Protein AF-A0A317X7J6-F1 (afdb_monomer)

Organism: NCBI:txid1450535

Radius of gyration: 11.32 Å; Cα contacts (8 Å, |Δi|>4): 119; chains: 1; bounding box: 23×21×28 Å

Secondary structure (DSSP, 8-state):
--HHHHHHHTT-HHHHHHHHHTT--------TTS--HHHHHHHTT-HHHHHHHHHTT-S-TT---TTS--HHHHHHHHT-

Nearest PDB structures (foldseek):
  4bsz-assembly1_B  TM=9.340E-01  e=3.682E-05  Saccharomyces cerevisiae W303
  5u0k-assembly2_C  TM=9.374E-01  e=6.613E-05  Homo sapiens
  5u0k-assembly5_H  TM=9.293E-01  e=1.335E-04  Homo sapiens
  5ybv-assembly1_B  TM=9.549E-01  e=2.543E-04  Homo sapiens
  5d68-assembly3_C  TM=9.023E-01  e=1.473E-03  Homo sapiens

Sequence (80 aa):
MYLVSRAAYHGHENIIRILLDFGVTDLDSKDKYGRTPLSHAVLTRHDNVVKLLLSTGIPDPNCRDDDGQTPLAQAAYYGH

InterPro domains:
  IPR002110 Ankyrin repeat [PF12796] (6-65)
  IPR002110 Ankyrin repeat [PS50088] (33-57)
  IPR002110 Ankyrin repeat [SM00248] (1-29)
  IPR002110 Ankyrin repeat [SM00248] (33-63)
  IPR036770 Ankyrin repeat-containing domain superfamily [G3DSA:1.25.40.20] (2-80)
  IPR036770 Ankyrin repeat-containing domain superfamily [SSF48403] (6-80)

Foldseek 3Di:
DCQLLVCLLVLVLVSNVVCVVVVPLPQCDADPQQDGSLLSNLLNVNVSSNCVSVVVVRYDQCRQTPVRDGSVNSNVVVVD

pLDDT: mean 91.71, std 6.95, range [53.16, 97.38]

Structure (mmCIF, N/CA/C/O backbone):
data_AF-A0A317X7J6-F1
#
_entry.id   AF-A0A317X7J6-F1
#
loop_
_atom_site.group_PDB
_atom_site.id
_atom_site.type_symbol
_atom_site.label_atom_id
_atom_site.label_alt_id
_atom_site.label_comp_id
_atom_site.label_asym_id
_atom_site.label_entity_id
_atom_site.label_seq_id
_atom_site.pdbx_PDB_ins_code
_atom_site.Cartn_x
_atom_site.Cartn_y
_atom_site.Cartn_z
_atom_site.occupancy
_atom_site.B_iso_or_equiv
_atom_site.auth_seq_id
_atom_site.auth_comp_id
_atom_site.auth_asym_id
_atom_site.auth_atom_id
_atom_site.pdbx_PDB_model_num
ATOM 1 N N . MET A 1 1 ? 0.367 9.653 10.615 1.00 53.16 1 MET A N 1
ATOM 2 C CA . MET A 1 1 ? 0.300 8.578 11.638 1.00 53.16 1 MET A CA 1
ATOM 3 C C . MET A 1 1 ? 0.680 7.275 10.943 1.00 53.16 1 MET A C 1
ATOM 5 O O . MET A 1 1 ? -0.004 6.891 10.017 1.00 53.16 1 MET A O 1
ATOM 9 N N . TYR A 1 2 ? 1.798 6.632 11.305 1.00 76.69 2 TYR A N 1
ATOM 10 C CA . TYR A 1 2 ? 2.448 5.579 10.486 1.00 76.69 2 TYR A CA 1
ATOM 11 C C . TYR A 1 2 ? 1.967 4.135 10.742 1.00 76.69 2 TYR A C 1
ATOM 13 O O . TYR A 1 2 ? 2.618 3.180 10.316 1.00 76.69 2 TYR A O 1
ATOM 21 N N . LEU A 1 3 ? 0.882 3.941 11.499 1.00 88.38 3 LEU A N 1
ATOM 22 C CA . LEU A 1 3 ? 0.489 2.606 11.972 1.00 88.38 3 LEU A CA 1
ATOM 23 C C . LEU A 1 3 ? -0.004 1.705 10.836 1.00 88.38 3 LEU A C 1
ATOM 25 O O . LEU A 1 3 ? 0.462 0.572 10.731 1.00 88.38 3 LEU A O 1
ATOM 29 N N . VAL A 1 4 ? -0.873 2.222 9.959 1.00 93.25 4 VAL A N 1
ATOM 30 C CA . VAL A 1 4 ? -1.359 1.474 8.790 1.00 93.25 4 VAL A CA 1
ATOM 31 C C . VAL A 1 4 ? -0.200 1.171 7.842 1.00 93.25 4 VAL A C 1
ATOM 33 O O . VAL A 1 4 ? -0.063 0.030 7.423 1.00 93.25 4 VAL A O 1
ATOM 36 N N . SER A 1 5 ? 0.695 2.133 7.580 1.00 93.50 5 SER A N 1
ATOM 37 C CA . SER A 1 5 ? 1.863 1.913 6.714 1.00 93.50 5 SER A CA 1
ATOM 38 C C . SER A 1 5 ? 2.786 0.815 7.250 1.00 93.50 5 SER A C 1
ATOM 40 O O . SER A 1 5 ? 3.211 -0.044 6.486 1.00 93.50 5 SER A O 1
ATOM 42 N N . ARG A 1 6 ? 3.062 0.782 8.566 1.00 94.00 6 ARG A N 1
ATOM 43 C CA . ARG A 1 6 ? 3.863 -0.296 9.182 1.00 94.00 6 ARG A CA 1
ATOM 44 C C . ARG A 1 6 ? 3.153 -1.644 9.124 1.00 94.00 6 ARG A C 1
ATOM 46 O O . ARG A 1 6 ? 3.791 -2.643 8.813 1.00 94.00 6 ARG A O 1
ATOM 53 N N . ALA A 1 7 ? 1.855 -1.683 9.423 1.00 95.44 7 ALA A N 1
ATOM 54 C CA . ALA A 1 7 ? 1.079 -2.915 9.329 1.00 95.44 7 ALA A CA 1
ATOM 55 C C . ALA A 1 7 ? 1.035 -3.436 7.884 1.00 95.44 7 ALA A C 1
ATOM 57 O O . ALA A 1 7 ? 1.185 -4.634 7.667 1.00 95.44 7 ALA A O 1
ATOM 58 N N . ALA A 1 8 ? 0.909 -2.536 6.908 1.00 95.81 8 ALA A N 1
ATOM 59 C CA . ALA A 1 8 ? 0.893 -2.869 5.494 1.00 95.81 8 ALA A CA 1
ATOM 60 C C . ALA A 1 8 ? 2.244 -3.384 5.000 1.00 95.81 8 ALA A C 1
ATOM 62 O O . ALA A 1 8 ? 2.296 -4.424 4.352 1.00 95.81 8 ALA A O 1
ATOM 63 N N . TYR A 1 9 ? 3.333 -2.722 5.394 1.00 95.44 9 TYR A N 1
ATOM 64 C CA . TYR A 1 9 ? 4.695 -3.154 5.094 1.00 95.44 9 TYR A CA 1
ATOM 65 C C . TYR A 1 9 ? 4.980 -4.582 5.582 1.00 95.44 9 TYR A C 1
ATOM 67 O O . TYR A 1 9 ? 5.608 -5.351 4.864 1.00 95.44 9 TYR A O 1
ATOM 75 N N . HIS A 1 10 ? 4.496 -4.950 6.774 1.00 96.19 10 HIS A N 1
ATOM 76 C CA . HIS A 1 10 ? 4.686 -6.286 7.357 1.00 96.19 10 HIS A CA 1
ATOM 77 C C . HIS A 1 10 ? 3.581 -7.303 7.011 1.00 96.19 10 HIS A C 1
ATOM 79 O O . HIS A 1 10 ? 3.615 -8.427 7.511 1.00 96.19 10 HIS A O 1
ATOM 85 N N . GLY A 1 11 ? 2.569 -6.929 6.222 1.00 96.25 11 GLY A N 1
ATOM 86 C CA . GLY A 1 11 ? 1.509 -7.859 5.816 1.00 96.25 11 GLY A CA 1
ATOM 87 C C . GLY A 1 11 ? 0.494 -8.187 6.916 1.00 96.25 11 GLY A C 1
ATOM 88 O O . GLY A 1 11 ? -0.213 -9.191 6.840 1.00 96.25 11 GLY A O 1
ATOM 89 N N . HIS A 1 12 ? 0.408 -7.362 7.962 1.00 97.38 12 HIS A N 1
ATOM 90 C CA . HIS A 1 12 ? -0.436 -7.592 9.135 1.00 97.38 12 HIS A CA 1
ATOM 91 C C . HIS A 1 12 ? -1.911 -7.239 8.874 1.00 97.38 12 HIS A C 1
ATOM 93 O O . HIS A 1 12 ? -2.456 -6.300 9.456 1.00 97.38 12 HIS A O 1
ATOM 99 N N . GLU A 1 13 ? -2.577 -8.022 8.028 1.00 97.00 13 GLU A N 1
ATOM 100 C CA . GLU A 1 13 ? -3.979 -7.822 7.636 1.00 97.00 13 GLU A CA 1
ATOM 101 C C . GLU A 1 13 ? -4.929 -7.649 8.834 1.00 97.00 13 GLU A C 1
ATOM 103 O O . GLU A 1 13 ? -5.719 -6.708 8.870 1.00 97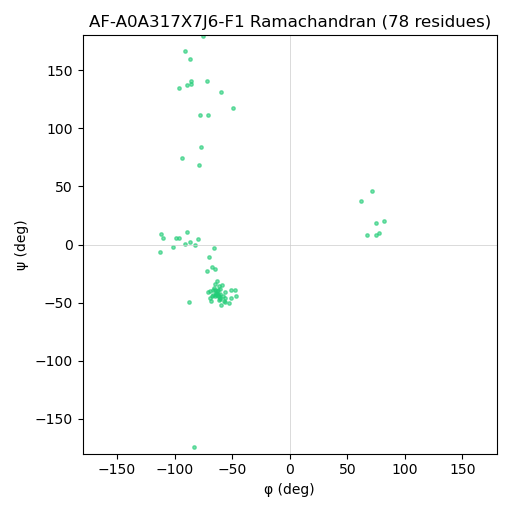.00 13 GLU A O 1
ATOM 108 N N . ASN A 1 14 ? -4.815 -8.506 9.856 1.00 97.12 14 ASN A N 1
ATOM 109 C CA . ASN A 1 14 ? -5.674 -8.446 11.045 1.00 97.12 14 ASN A CA 1
ATOM 110 C C . ASN A 1 14 ? -5.528 -7.125 11.811 1.00 97.12 14 ASN A C 1
ATOM 112 O O . ASN A 1 14 ? -6.510 -6.601 12.328 1.00 97.12 14 ASN A O 1
ATOM 116 N N . ILE A 1 15 ? -4.316 -6.565 11.863 1.00 96.38 15 ILE A N 1
ATOM 117 C CA . ILE A 1 15 ? -4.079 -5.274 12.519 1.00 96.38 15 ILE A CA 1
ATOM 118 C C . ILE A 1 15 ? -4.733 -4.154 11.710 1.00 96.38 15 ILE A C 1
ATOM 120 O O . ILE A 1 15 ? -5.339 -3.264 12.295 1.00 96.38 15 ILE A O 1
ATOM 124 N N . ILE A 1 16 ? -4.656 -4.209 10.378 1.00 95.44 16 ILE A N 1
ATOM 125 C CA . ILE A 1 16 ? -5.309 -3.221 9.511 1.00 95.44 16 ILE A CA 1
ATOM 126 C C . ILE A 1 16 ? -6.826 -3.267 9.700 1.00 95.44 16 ILE A C 1
ATOM 128 O O . ILE A 1 16 ? -7.426 -2.214 9.878 1.00 95.44 16 ILE A O 1
ATOM 132 N N . ARG A 1 17 ? -7.439 -4.457 9.756 1.00 96.00 17 ARG A N 1
ATOM 133 C CA . ARG A 1 17 ? -8.878 -4.601 10.050 1.00 96.00 17 ARG A CA 1
ATOM 134 C C . ARG A 1 17 ? -9.258 -3.959 11.385 1.00 96.00 17 ARG A C 1
ATOM 136 O O . ARG A 1 17 ? -10.162 -3.138 11.416 1.00 96.00 17 ARG A O 1
ATOM 143 N N . ILE A 1 18 ? -8.507 -4.247 12.450 1.00 96.31 18 ILE A N 1
ATOM 144 C CA . ILE A 1 18 ? -8.733 -3.631 13.767 1.00 96.31 18 ILE A CA 1
ATOM 145 C C . ILE A 1 18 ? -8.636 -2.100 13.683 1.00 96.31 18 ILE A C 1
ATOM 147 O O . ILE A 1 18 ? -9.478 -1.400 14.235 1.00 96.31 18 ILE A O 1
ATOM 151 N N . LEU A 1 19 ? -7.631 -1.556 12.989 1.00 93.88 19 LEU A N 1
ATOM 152 C CA . LEU A 1 19 ? -7.478 -0.105 12.831 1.00 93.88 19 LEU A CA 1
ATOM 153 C C . LEU A 1 19 ? -8.659 0.521 12.071 1.00 93.88 19 LEU A C 1
ATOM 155 O O . LEU A 1 19 ? -9.123 1.591 12.464 1.00 93.88 19 LEU A O 1
ATOM 159 N N . LEU A 1 20 ? -9.162 -0.145 11.028 1.00 93.56 20 LEU A N 1
ATOM 160 C CA . LEU A 1 20 ? -10.358 0.283 10.296 1.00 93.56 20 LEU A CA 1
ATOM 161 C C . LEU A 1 20 ? -11.605 0.259 11.195 1.00 93.56 20 LEU A C 1
ATOM 163 O O . LEU A 1 20 ? -12.364 1.225 11.189 1.00 93.56 20 LEU A O 1
ATOM 167 N N . ASP A 1 21 ? -11.772 -0.777 12.024 1.00 95.31 21 ASP A N 1
ATOM 168 C CA . ASP A 1 21 ? -12.881 -0.887 12.987 1.00 95.31 21 ASP A CA 1
ATOM 169 C C . ASP A 1 21 ? -12.839 0.222 14.056 1.00 95.31 21 ASP A C 1
ATOM 171 O O . ASP A 1 21 ? -13.878 0.695 14.514 1.00 95.31 21 ASP A O 1
ATOM 175 N N . PHE A 1 22 ? -11.640 0.693 14.420 1.00 94.44 22 PHE A N 1
ATOM 176 C CA . PHE A 1 22 ? -11.443 1.863 15.285 1.00 94.44 22 PHE A CA 1
ATOM 177 C C . PHE A 1 22 ? -11.594 3.212 14.556 1.00 94.44 22 PHE A C 1
ATOM 179 O O . PHE A 1 22 ? -11.370 4.263 15.158 1.00 94.44 22 PHE A O 1
ATOM 186 N N . GLY A 1 23 ? -11.982 3.206 13.278 1.00 90.62 23 GLY A N 1
ATOM 187 C CA . GLY A 1 23 ? -12.265 4.412 12.502 1.00 90.62 23 GLY A CA 1
ATOM 188 C C . GLY A 1 23 ? -11.031 5.098 11.919 1.00 90.62 23 GLY A C 1
ATOM 189 O O . GLY A 1 23 ? -11.092 6.281 11.586 1.00 90.62 23 GLY A O 1
ATOM 190 N N . VAL A 1 24 ? -9.899 4.399 11.786 1.00 90.50 24 VAL A N 1
ATOM 191 C CA . VAL A 1 24 ? -8.738 4.949 11.073 1.00 90.50 24 VAL A CA 1
ATOM 192 C C . VAL A 1 24 ? -9.047 5.005 9.578 1.00 90.50 24 VAL A C 1
ATOM 194 O O . VAL A 1 24 ? -9.118 3.975 8.917 1.00 90.50 24 VAL A O 1
ATOM 197 N N . THR A 1 25 ? -9.183 6.214 9.036 1.00 86.81 25 THR A N 1
ATOM 198 C CA . THR A 1 25 ? -9.484 6.442 7.611 1.00 86.81 25 THR A CA 1
ATOM 199 C C . THR A 1 25 ? -8.344 7.104 6.835 1.00 86.81 25 THR A C 1
ATOM 201 O O . THR A 1 25 ? -8.438 7.237 5.621 1.00 86.81 25 THR A O 1
ATOM 204 N N . ASP A 1 26 ? -7.261 7.524 7.497 1.00 90.06 26 ASP A N 1
ATOM 205 C CA . ASP A 1 26 ? -6.069 8.052 6.817 1.00 90.06 26 ASP A CA 1
ATOM 206 C C . ASP A 1 26 ? -5.239 6.896 6.233 1.00 90.06 26 ASP A C 1
ATOM 208 O O . ASP A 1 26 ? -4.309 6.390 6.868 1.00 90.06 26 ASP A O 1
ATOM 212 N N . LEU A 1 27 ? -5.625 6.439 5.037 1.00 91.81 27 LEU A N 1
ATOM 213 C CA . LEU A 1 27 ? -4.950 5.360 4.305 1.00 91.81 27 LEU A CA 1
ATOM 214 C C . LEU A 1 27 ? -4.031 5.860 3.177 1.00 91.81 27 LEU A C 1
ATOM 216 O O . LEU A 1 27 ? -3.352 5.040 2.562 1.00 91.81 27 LEU A O 1
ATOM 220 N N . ASP A 1 28 ? -3.969 7.174 2.944 1.00 92.62 28 ASP A N 1
ATOM 221 C CA . ASP A 1 28 ? -3.120 7.817 1.924 1.00 92.62 28 ASP A CA 1
ATOM 222 C C . ASP A 1 28 ? -1.963 8.633 2.522 1.00 92.62 28 ASP A C 1
ATOM 224 O O . ASP A 1 28 ? -1.201 9.276 1.796 1.00 92.62 28 ASP A O 1
ATOM 228 N N . SER A 1 29 ? -1.789 8.581 3.846 1.00 90.88 29 SER A N 1
ATOM 229 C CA . SER A 1 29 ? -0.645 9.167 4.548 1.00 90.88 29 SER A CA 1
ATOM 230 C C . SER A 1 29 ? 0.674 8.749 3.890 1.00 90.88 29 SER A C 1
ATOM 232 O O . SER A 1 29 ? 1.026 7.564 3.862 1.00 90.88 29 SER A O 1
ATOM 234 N N . LYS A 1 30 ? 1.419 9.734 3.384 1.00 92.31 30 LYS A N 1
ATOM 235 C CA . LYS A 1 30 ? 2.727 9.523 2.762 1.00 92.31 30 LYS A CA 1
ATOM 236 C C . LYS A 1 30 ? 3.840 9.517 3.799 1.00 92.31 30 LYS A C 1
ATOM 238 O O . LYS A 1 30 ? 3.837 10.312 4.739 1.00 92.31 30 LYS A O 1
ATOM 243 N N . ASP A 1 31 ? 4.813 8.634 3.612 1.00 92.06 31 ASP A N 1
ATOM 244 C CA . ASP A 1 31 ? 6.076 8.702 4.340 1.00 92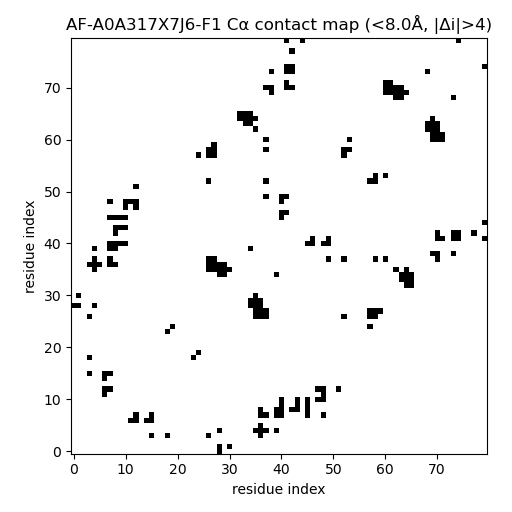.06 31 ASP A CA 1
ATOM 245 C C . ASP A 1 31 ? 7.074 9.679 3.687 1.00 92.06 31 ASP A C 1
ATOM 247 O O . ASP A 1 31 ? 6.758 10.392 2.737 1.00 92.06 31 ASP A O 1
ATOM 251 N N . LYS A 1 32 ? 8.301 9.720 4.216 1.00 93.38 32 LYS A N 1
ATOM 252 C CA . LYS A 1 32 ? 9.398 10.570 3.719 1.00 93.38 32 LYS A CA 1
ATOM 253 C C . LYS A 1 32 ? 9.914 10.215 2.314 1.00 93.38 32 LYS A C 1
ATOM 255 O O . LYS A 1 32 ? 10.861 10.852 1.873 1.00 93.38 32 LYS A O 1
ATOM 260 N N . TYR A 1 33 ? 9.382 9.157 1.703 1.00 92.12 33 TYR A N 1
ATOM 261 C CA . TYR A 1 33 ? 9.653 8.743 0.327 1.00 92.12 33 TYR A CA 1
ATOM 262 C C . TYR A 1 33 ? 8.417 8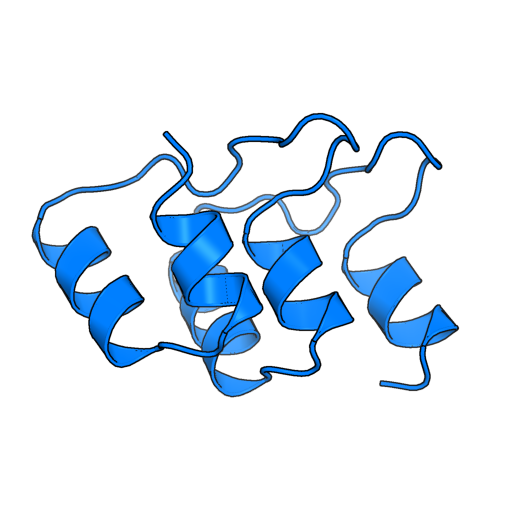.935 -0.564 1.00 92.12 33 TYR A C 1
ATOM 264 O O . TYR A 1 33 ? 8.365 8.407 -1.673 1.00 92.12 33 TYR A O 1
ATOM 272 N N . GLY A 1 34 ? 7.370 9.593 -0.057 1.00 94.25 34 GLY A N 1
ATOM 273 C CA . GLY A 1 34 ? 6.114 9.788 -0.770 1.00 94.25 34 GLY A CA 1
ATOM 274 C C . GLY A 1 34 ? 5.225 8.540 -0.838 1.00 94.25 34 GLY A C 1
ATOM 275 O O . GLY A 1 34 ? 4.218 8.558 -1.546 1.00 94.25 34 GLY A O 1
ATOM 276 N N . ARG A 1 35 ? 5.559 7.455 -0.122 1.00 93.75 35 ARG A N 1
ATOM 277 C CA . ARG A 1 35 ? 4.875 6.156 -0.238 1.00 93.75 35 ARG A CA 1
ATOM 278 C C . ARG A 1 35 ? 3.688 6.049 0.709 1.00 93.75 35 ARG A C 1
ATOM 280 O O . ARG A 1 35 ? 3.792 6.400 1.885 1.00 93.75 35 ARG A O 1
ATOM 287 N N . THR A 1 36 ? 2.584 5.504 0.209 1.00 95.25 36 THR A N 1
ATOM 288 C CA . THR A 1 36 ? 1.366 5.230 0.988 1.00 95.25 36 THR A CA 1
ATOM 289 C C . THR A 1 36 ? 1.402 3.817 1.588 1.00 95.25 36 THR A C 1
ATOM 291 O O . THR A 1 36 ? 2.217 2.983 1.175 1.00 95.25 36 THR A O 1
ATOM 294 N N . PRO A 1 37 ? 0.519 3.481 2.548 1.00 95.56 37 PRO A N 1
ATOM 295 C CA . PRO A 1 37 ? 0.291 2.097 2.960 1.00 95.56 37 PRO A CA 1
ATOM 296 C C . PRO A 1 37 ? 0.089 1.122 1.790 1.00 95.56 37 PRO A C 1
ATOM 298 O O . PRO A 1 37 ? 0.620 0.013 1.831 1.00 95.56 37 PRO A O 1
ATOM 301 N N . LEU A 1 38 ? -0.625 1.541 0.737 1.00 95.81 38 LEU A N 1
ATOM 302 C CA . LEU A 1 38 ? -0.833 0.725 -0.459 1.00 95.81 38 LEU A CA 1
ATOM 303 C C . LEU A 1 38 ? 0.484 0.469 -1.207 1.00 95.81 38 LEU A C 1
ATOM 305 O O . LEU A 1 38 ? 0.759 -0.678 -1.552 1.00 95.81 38 LEU A O 1
ATOM 309 N N . SER A 1 39 ? 1.329 1.493 -1.388 1.00 95.00 39 SER A N 1
ATOM 310 C CA . SER A 1 39 ? 2.682 1.318 -1.941 1.00 95.00 39 SER A CA 1
ATOM 311 C C . SER A 1 39 ? 3.494 0.310 -1.129 1.00 95.00 39 SER A C 1
ATOM 313 O O . SER A 1 39 ? 4.108 -0.585 -1.698 1.00 95.00 39 SER A O 1
ATOM 315 N N . HIS A 1 40 ? 3.473 0.408 0.205 1.00 95.19 40 HIS A N 1
ATOM 316 C CA . HIS A 1 40 ? 4.205 -0.524 1.071 1.00 95.19 40 HIS A CA 1
ATOM 317 C C . HIS A 1 40 ? 3.741 -1.969 0.893 1.00 95.19 40 HIS A C 1
ATOM 319 O O . HIS A 1 40 ? 4.585 -2.836 0.697 1.00 95.19 40 HIS A O 1
ATOM 325 N N . ALA A 1 41 ? 2.428 -2.218 0.893 1.00 95.38 41 ALA A N 1
ATOM 326 C CA . ALA A 1 41 ? 1.877 -3.559 0.693 1.00 95.38 41 ALA A CA 1
ATOM 327 C C . ALA A 1 41 ? 2.261 -4.164 -0.668 1.00 95.38 41 ALA A C 1
ATOM 329 O O . ALA A 1 41 ? 2.548 -5.358 -0.752 1.00 95.38 41 ALA A O 1
ATOM 330 N N . VAL A 1 42 ? 2.292 -3.346 -1.725 1.00 94.62 42 VAL A N 1
ATOM 331 C CA . VAL A 1 42 ? 2.724 -3.781 -3.059 1.00 94.62 42 VAL A CA 1
ATOM 332 C C . VAL A 1 42 ? 4.222 -4.088 -3.087 1.00 94.62 42 VAL A C 1
ATOM 334 O O . VAL A 1 42 ? 4.624 -5.154 -3.551 1.00 94.62 42 VAL A O 1
ATOM 337 N N . LEU A 1 43 ? 5.053 -3.183 -2.561 1.00 92.38 43 LEU A N 1
ATOM 338 C CA . LEU A 1 43 ? 6.511 -3.336 -2.535 1.00 92.38 43 LEU A CA 1
ATOM 339 C C . LEU A 1 43 ? 6.951 -4.597 -1.783 1.00 92.38 43 LEU A C 1
ATOM 341 O O . LEU A 1 43 ? 7.935 -5.230 -2.166 1.00 92.38 43 LEU A O 1
ATOM 345 N N . THR A 1 44 ? 6.228 -4.969 -0.724 1.00 92.06 44 THR A N 1
ATOM 346 C CA . THR A 1 44 ? 6.518 -6.160 0.088 1.00 92.06 44 THR A CA 1
ATOM 347 C C . THR A 1 44 ? 5.710 -7.395 -0.314 1.00 92.06 44 THR A C 1
ATOM 349 O O . THR A 1 44 ? 5.869 -8.451 0.297 1.00 92.06 44 THR A O 1
ATOM 352 N N . ARG A 1 45 ? 4.926 -7.305 -1.398 1.00 92.88 45 ARG A N 1
ATOM 353 C CA . ARG A 1 45 ? 4.160 -8.407 -2.004 1.00 92.88 45 ARG A CA 1
ATOM 354 C C . ARG A 1 45 ? 3.099 -9.030 -1.092 1.00 92.88 45 ARG A C 1
ATOM 356 O O . ARG A 1 45 ? 2.881 -10.242 -1.082 1.00 92.88 45 ARG A O 1
ATOM 363 N N . HIS A 1 46 ? 2.431 -8.204 -0.297 1.00 95.25 46 HIS A N 1
ATOM 364 C CA . HIS A 1 46 ? 1.346 -8.634 0.581 1.00 95.25 46 HIS A CA 1
ATOM 365 C C . HIS A 1 46 ? -0.016 -8.472 -0.104 1.00 95.25 46 HIS A C 1
ATOM 367 O O . HIS A 1 46 ? -0.794 -7.577 0.226 1.00 95.25 46 HIS A O 1
ATOM 373 N N . ASP A 1 47 ? -0.320 -9.368 -1.048 1.00 93.50 47 ASP A N 1
ATOM 374 C CA . ASP A 1 47 ? -1.552 -9.368 -1.857 1.00 93.50 47 ASP A CA 1
ATOM 375 C C . ASP A 1 47 ? -2.846 -9.257 -1.052 1.00 93.50 47 ASP A C 1
ATOM 377 O O . ASP A 1 47 ? -3.808 -8.603 -1.458 1.00 93.50 47 ASP A O 1
ATOM 381 N N . ASN A 1 48 ? -2.893 -9.925 0.096 1.00 96.44 48 ASN A N 1
ATOM 382 C CA . ASN A 1 48 ? -4.039 -9.895 0.991 1.00 96.44 48 ASN A CA 1
ATOM 383 C C . ASN A 1 48 ? -4.259 -8.493 1.577 1.00 96.44 48 ASN A C 1
ATOM 385 O O . ASN A 1 48 ? -5.392 -8.017 1.632 1.00 96.44 48 ASN A O 1
ATOM 389 N N . VAL A 1 49 ? -3.177 -7.793 1.925 1.00 96.81 49 VAL A N 1
ATOM 390 C CA . VAL A 1 49 ? -3.236 -6.402 2.373 1.00 96.81 49 VAL A CA 1
ATOM 391 C C . VAL A 1 49 ? -3.578 -5.461 1.223 1.00 96.81 49 VAL A C 1
ATOM 393 O O . VAL A 1 49 ? -4.396 -4.565 1.418 1.00 96.81 49 VAL A O 1
ATOM 396 N N . VAL A 1 50 ? -3.017 -5.665 0.026 1.00 95.19 50 VAL A N 1
ATOM 397 C CA . VAL A 1 50 ? -3.364 -4.868 -1.165 1.00 95.19 50 VAL A CA 1
ATOM 398 C C . VAL A 1 50 ? -4.869 -4.943 -1.428 1.00 95.19 50 VAL A C 1
ATOM 400 O O . VAL A 1 50 ? -5.535 -3.915 -1.539 1.00 95.19 50 VAL A O 1
ATOM 403 N N . LYS A 1 51 ? -5.427 -6.159 -1.444 1.00 95.56 51 LYS A N 1
ATOM 404 C CA . LYS A 1 51 ? -6.869 -6.386 -1.616 1.00 95.56 51 LYS A CA 1
ATOM 405 C C . LYS A 1 51 ? -7.685 -5.754 -0.493 1.00 95.56 51 LYS A C 1
ATOM 407 O O . LYS A 1 51 ? -8.689 -5.109 -0.784 1.00 95.56 51 LYS A O 1
ATOM 412 N N . LEU A 1 52 ? -7.257 -5.899 0.764 1.00 96.31 52 LEU A N 1
ATOM 413 C CA . LEU A 1 52 ? -7.937 -5.288 1.908 1.00 96.31 52 LEU A CA 1
ATOM 414 C C . LEU A 1 52 ? -7.986 -3.761 1.776 1.00 96.31 52 LEU A C 1
ATOM 416 O O . LEU A 1 52 ? -9.068 -3.186 1.855 1.00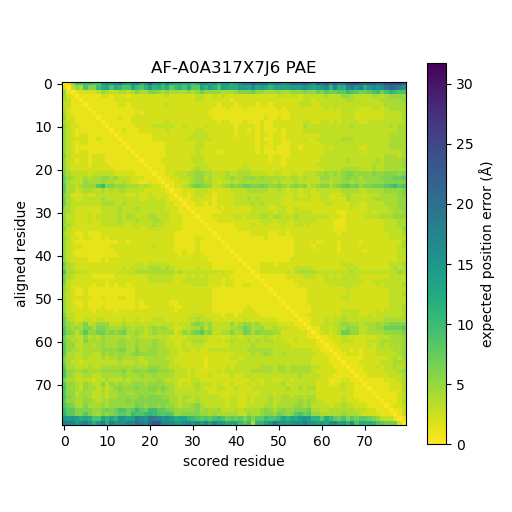 96.31 52 LEU A O 1
ATOM 420 N N . LEU A 1 53 ? -6.846 -3.110 1.535 1.00 95.19 53 LEU A N 1
ATOM 421 C CA . LEU A 1 53 ? -6.766 -1.653 1.413 1.00 95.19 53 LEU A CA 1
ATOM 422 C C . LEU A 1 53 ? -7.630 -1.145 0.255 1.00 95.19 53 LEU A C 1
ATOM 424 O O . LEU A 1 53 ? -8.426 -0.229 0.454 1.00 95.19 53 LEU A O 1
ATOM 428 N N . LEU A 1 54 ? -7.557 -1.781 -0.918 1.00 94.75 54 LEU A N 1
ATOM 429 C CA . LEU A 1 54 ? -8.385 -1.411 -2.071 1.00 94.75 54 LEU A CA 1
ATOM 430 C C . LEU A 1 54 ? -9.883 -1.637 -1.824 1.00 94.75 54 LEU A C 1
ATOM 432 O 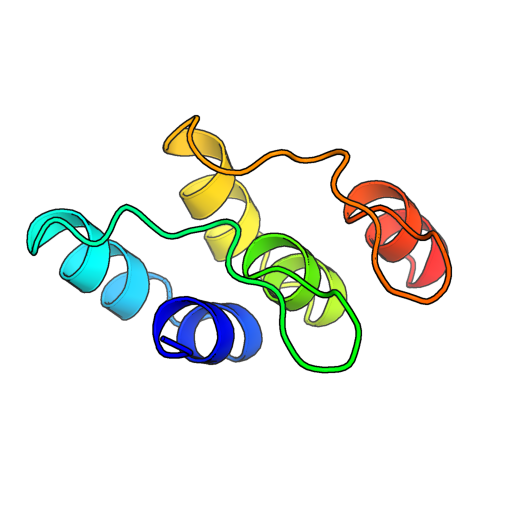O . LEU A 1 54 ? -10.698 -0.844 -2.286 1.00 94.75 54 LEU A O 1
ATOM 436 N N . SER A 1 55 ? -10.261 -2.671 -1.063 1.00 95.62 55 SER A N 1
ATOM 437 C CA . SER A 1 55 ? -11.672 -2.962 -0.758 1.00 95.62 55 SER A CA 1
ATOM 438 C C . SER A 1 55 ? -12.355 -1.884 0.084 1.00 95.62 55 SER A C 1
ATOM 440 O O . SER A 1 55 ? -13.578 -1.775 0.055 1.00 95.62 55 SER A O 1
ATOM 442 N N . THR A 1 56 ? -11.580 -1.060 0.796 1.00 93.12 56 THR A N 1
ATOM 443 C CA . THR A 1 56 ? -12.128 0.084 1.536 1.00 93.12 56 THR A CA 1
ATOM 444 C C . THR A 1 56 ? -12.593 1.212 0.612 1.00 93.12 56 THR A C 1
ATOM 446 O O . THR A 1 56 ? -13.413 2.027 1.023 1.00 93.12 56 THR A O 1
ATOM 449 N N . GLY A 1 57 ? -12.073 1.282 -0.622 1.00 91.19 57 GLY A N 1
ATOM 450 C CA . GLY A 1 57 ? -12.346 2.369 -1.567 1.00 91.19 57 GLY A CA 1
ATOM 451 C C . GLY A 1 57 ? -11.778 3.733 -1.156 1.00 91.19 57 GLY A C 1
ATOM 452 O O . GLY A 1 57 ? -12.102 4.730 -1.794 1.00 91.19 57 GLY A O 1
ATOM 453 N N . ILE A 1 58 ? -10.968 3.786 -0.094 1.00 89.38 58 ILE A N 1
ATOM 454 C CA . ILE A 1 58 ? -10.399 5.026 0.446 1.00 89.38 58 ILE A CA 1
ATOM 455 C C . ILE A 1 58 ? -9.071 5.404 -0.236 1.00 89.38 58 ILE A C 1
ATOM 457 O O . ILE A 1 58 ? -8.958 6.561 -0.630 1.00 89.38 58 ILE A O 1
ATOM 461 N N . PRO A 1 59 ? -8.075 4.500 -0.384 1.00 90.44 59 PRO A N 1
ATOM 462 C CA . PRO A 1 59 ? -6.764 4.877 -0.908 1.00 90.44 59 PRO A CA 1
ATOM 463 C C . PRO A 1 59 ? -6.809 5.182 -2.407 1.00 90.44 59 PRO A C 1
ATOM 465 O O . PRO A 1 59 ? -7.424 4.427 -3.166 1.00 90.44 59 PRO A O 1
ATOM 468 N N . ASP A 1 60 ? -6.077 6.205 -2.853 1.00 91.06 60 ASP A N 1
ATOM 469 C CA . ASP A 1 60 ? -5.845 6.466 -4.278 1.00 91.06 60 ASP A CA 1
ATOM 470 C C . ASP A 1 60 ? -4.771 5.510 -4.853 1.00 91.06 60 ASP A C 1
ATOM 472 O O . ASP A 1 60 ? -3.578 5.646 -4.547 1.00 91.06 60 ASP A O 1
ATOM 476 N N . PRO A 1 61 ? -5.129 4.564 -5.749 1.00 88.38 61 PRO A N 1
ATOM 477 C CA . PRO A 1 61 ? -4.167 3.639 -6.349 1.00 88.38 61 PRO A CA 1
ATOM 478 C C . PRO A 1 61 ? -3.193 4.304 -7.334 1.00 88.38 61 PRO A C 1
ATOM 480 O O . PRO A 1 61 ? -2.220 3.671 -7.745 1.00 88.38 61 PRO A O 1
ATOM 483 N N . ASN A 1 62 ? -3.434 5.558 -7.727 1.00 90.56 62 ASN A N 1
ATOM 484 C CA . ASN A 1 62 ? -2.579 6.322 -8.637 1.00 90.56 62 ASN A CA 1
ATOM 485 C C . ASN A 1 62 ? -1.639 7.288 -7.909 1.00 90.56 62 ASN A C 1
ATOM 487 O O . ASN A 1 62 ? -0.935 8.071 -8.560 1.00 90.56 62 ASN A O 1
ATOM 491 N N . CYS A 1 63 ? -1.614 7.238 -6.577 1.00 90.06 63 CYS A N 1
ATOM 492 C CA . CYS A 1 63 ? -0.753 8.089 -5.780 1.00 90.06 63 CYS A CA 1
ATOM 493 C C . CYS A 1 63 ? 0.719 7.855 -6.145 1.00 90.06 63 CYS A C 1
ATOM 495 O O . CYS A 1 63 ? 1.170 6.715 -6.241 1.00 90.06 63 CYS A O 1
ATOM 497 N N . ARG A 1 64 ? 1.462 8.939 -6.384 1.00 93.38 64 ARG A N 1
ATOM 498 C CA . ARG A 1 64 ? 2.877 8.881 -6.770 1.00 93.38 64 ARG A CA 1
ATOM 499 C C . ARG A 1 64 ? 3.792 9.047 -5.567 1.00 93.38 64 ARG A C 1
ATOM 501 O O . ARG A 1 64 ? 3.566 9.957 -4.761 1.00 93.38 64 ARG A O 1
ATOM 508 N N . ASP A 1 65 ? 4.807 8.197 -5.487 1.00 93.56 65 ASP A N 1
ATOM 509 C CA . ASP A 1 65 ? 5.942 8.385 -4.587 1.00 93.56 65 ASP A CA 1
ATOM 510 C C . ASP A 1 65 ? 6.904 9.469 -5.111 1.00 93.56 65 ASP A C 1
ATOM 512 O O . ASP A 1 65 ? 6.650 10.090 -6.151 1.00 93.56 65 ASP A O 1
ATOM 516 N N . ASP A 1 66 ? 7.980 9.741 -4.373 1.00 95.31 66 ASP A N 1
ATOM 517 C CA . ASP A 1 66 ? 8.930 10.810 -4.721 1.00 95.31 66 ASP A CA 1
ATOM 518 C C . ASP A 1 66 ? 9.722 10.512 -6.011 1.00 95.31 66 ASP A C 1
ATOM 520 O O . ASP A 1 66 ? 10.213 11.435 -6.661 1.00 95.31 66 ASP A O 1
ATOM 524 N N . ASP A 1 67 ? 9.777 9.241 -6.426 1.00 92.38 67 ASP A N 1
ATOM 525 C CA . ASP A 1 67 ? 10.349 8.792 -7.701 1.00 92.38 67 ASP A CA 1
ATOM 526 C C . ASP A 1 67 ? 9.317 8.848 -8.852 1.00 92.38 67 ASP A C 1
ATOM 528 O O . ASP A 1 67 ? 9.600 8.464 -9.990 1.00 92.38 67 ASP A O 1
ATOM 532 N N . GLY A 1 68 ? 8.098 9.326 -8.576 1.00 93.81 68 GLY A N 1
ATOM 533 C CA . GLY A 1 68 ? 7.003 9.433 -9.539 1.00 93.81 68 GLY A CA 1
ATOM 534 C C . GLY A 1 68 ? 6.288 8.111 -9.833 1.00 93.81 68 GLY A C 1
ATOM 535 O O . GLY A 1 68 ? 5.466 8.064 -10.758 1.00 93.81 68 GLY A O 1
ATOM 536 N N . GLN A 1 69 ? 6.568 7.053 -9.067 1.00 93.62 69 GLN A N 1
ATOM 537 C CA . GLN A 1 69 ? 6.006 5.720 -9.262 1.00 93.62 69 GLN A CA 1
ATOM 538 C C . GLN A 1 69 ? 4.658 5.575 -8.561 1.00 93.62 69 GLN A C 1
ATOM 540 O O . GLN A 1 69 ? 4.478 5.993 -7.418 1.00 93.62 69 GLN A O 1
ATOM 545 N N . THR A 1 70 ? 3.705 4.938 -9.240 1.00 94.31 70 THR A N 1
ATOM 546 C CA . THR A 1 70 ? 2.442 4.508 -8.625 1.00 94.31 70 THR A CA 1
ATOM 547 C C . THR A 1 70 ? 2.605 3.128 -7.984 1.00 94.31 70 THR A C 1
ATOM 549 O O . THR A 1 70 ? 3.486 2.374 -8.406 1.00 94.31 70 THR A O 1
ATOM 552 N N . PRO A 1 71 ? 1.737 2.730 -7.035 1.00 90.06 71 PRO A N 1
ATOM 553 C CA . PRO A 1 71 ? 1.680 1.355 -6.547 1.00 90.06 71 PRO A CA 1
ATOM 554 C C . PRO A 1 71 ? 1.675 0.321 -7.681 1.00 90.06 71 PRO A C 1
ATOM 556 O O . PRO A 1 71 ? 2.437 -0.636 -7.652 1.00 90.06 71 P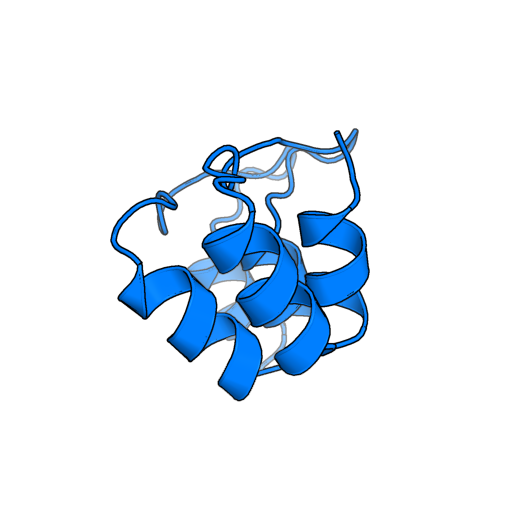RO A O 1
ATOM 559 N N . LEU A 1 72 ? 0.892 0.536 -8.743 1.00 88.75 72 LEU A N 1
ATOM 560 C CA . LEU A 1 72 ? 0.861 -0.387 -9.882 1.00 88.75 72 LEU A CA 1
ATOM 561 C C . LEU A 1 72 ? 2.188 -0.421 -10.663 1.00 88.75 72 LEU A C 1
ATOM 563 O O . LEU A 1 7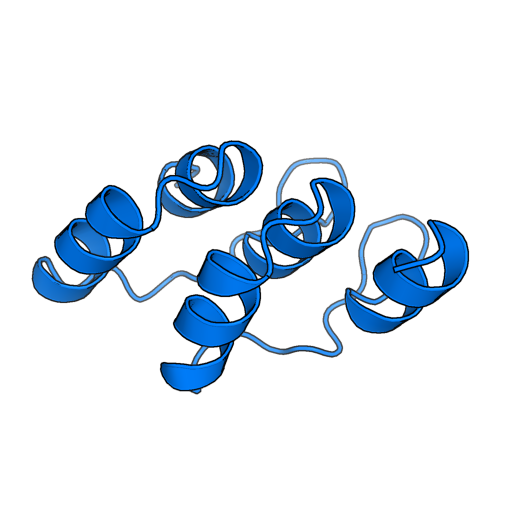2 ? 2.631 -1.489 -11.080 1.00 88.75 72 LEU A O 1
ATOM 567 N N . ALA A 1 73 ? 2.839 0.730 -10.849 1.00 90.62 73 ALA A N 1
ATOM 568 C CA . ALA A 1 73 ? 4.151 0.783 -11.490 1.00 90.62 73 ALA A CA 1
ATOM 569 C C . ALA A 1 73 ? 5.222 0.076 -10.641 1.00 90.62 73 ALA A C 1
ATOM 571 O O . ALA A 1 73 ? 6.063 -0.639 -11.186 1.00 90.62 73 ALA A O 1
ATOM 572 N N . GLN A 1 74 ? 5.143 0.197 -9.311 1.00 89.38 74 GLN A N 1
ATOM 573 C CA . GLN A 1 74 ? 5.982 -0.556 -8.378 1.00 89.38 74 GLN A CA 1
ATOM 574 C C . GLN A 1 74 ? 5.745 -2.069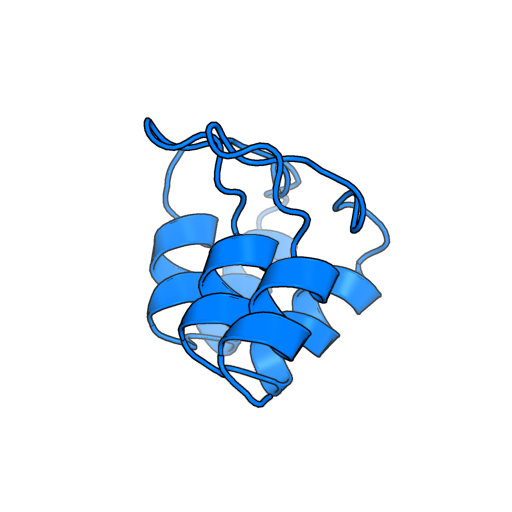 -8.528 1.00 89.38 74 GLN A C 1
ATOM 576 O O . GLN A 1 74 ? 6.712 -2.808 -8.693 1.00 89.38 74 GLN A O 1
ATOM 581 N N . ALA A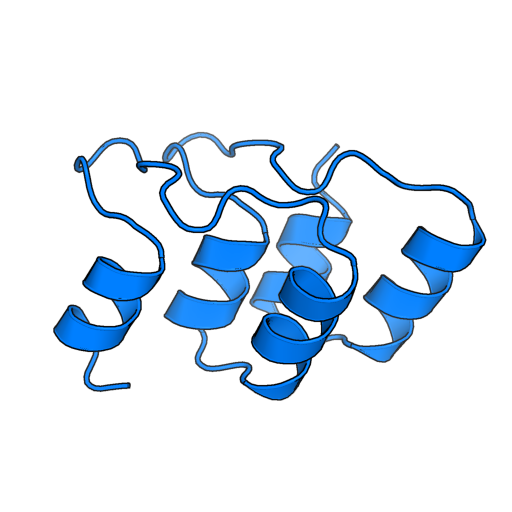 1 75 ? 4.490 -2.537 -8.557 1.00 87.69 75 ALA A N 1
ATOM 582 C CA . ALA A 1 75 ? 4.165 -3.953 -8.778 1.00 87.69 75 ALA A CA 1
ATOM 583 C C . ALA A 1 75 ? 4.839 -4.499 -10.050 1.00 87.69 75 ALA A C 1
ATOM 585 O O . ALA A 1 75 ? 5.568 -5.490 -9.999 1.00 87.69 75 ALA A O 1
ATOM 586 N N . ALA A 1 76 ? 4.676 -3.789 -11.170 1.00 88.56 76 ALA A N 1
ATOM 587 C CA . ALA A 1 76 ? 5.271 -4.172 -12.445 1.00 88.56 76 ALA A CA 1
ATOM 588 C C . ALA A 1 76 ? 6.811 -4.184 -12.398 1.00 88.56 76 ALA A C 1
ATOM 590 O O . ALA A 1 76 ? 7.435 -5.120 -12.896 1.00 88.56 76 ALA A O 1
ATOM 591 N N . TYR A 1 77 ? 7.428 -3.174 -11.773 1.00 85.25 77 TYR A N 1
ATOM 592 C CA . TYR A 1 77 ? 8.886 -3.064 -11.660 1.00 85.25 77 TYR A CA 1
ATOM 593 C C . TYR A 1 77 ? 9.497 -4.203 -10.840 1.00 85.25 77 TYR A C 1
ATOM 595 O O . TYR A 1 77 ? 10.519 -4.773 -11.220 1.00 85.25 77 TYR A O 1
ATOM 603 N N . TYR A 1 78 ? 8.866 -4.559 -9.721 1.00 80.19 78 TYR A N 1
ATOM 604 C CA . TYR A 1 78 ? 9.366 -5.614 -8.847 1.00 80.19 78 TYR A CA 1
ATOM 605 C C . TYR A 1 78 ? 8.980 -7.020 -9.315 1.00 80.19 78 TYR A C 1
ATOM 607 O O . TYR A 1 78 ? 9.405 -7.974 -8.672 1.00 80.19 78 TYR A O 1
ATOM 615 N N . GLY A 1 79 ? 8.245 -7.180 -10.422 1.00 74.50 79 GLY A N 1
ATOM 616 C CA . GLY A 1 79 ? 7.835 -8.486 -10.949 1.00 74.50 79 GLY A CA 1
ATOM 617 C C . GLY A 1 79 ? 6.769 -9.156 -10.081 1.00 74.50 79 GLY A C 1
ATOM 618 O O . GLY A 1 79 ? 6.925 -10.321 -9.692 1.00 74.50 79 GLY A O 1
ATOM 619 N N . HIS A 1 80 ? 5.761 -8.372 -9.704 1.00 60.28 80 HIS A N 1
ATOM 620 C CA . HIS A 1 80 ? 4.556 -8.797 -9.005 1.00 60.28 80 HIS A CA 1
ATOM 621 C C . HIS A 1 80 ? 3.414 -9.085 -9.989 1.00 60.28 80 HIS A C 1
ATOM 623 O O . HIS A 1 80 ? 3.317 -8.368 -11.010 1.00 60.28 80 HIS A O 1
#

Mean predicted aligned error: 3.18 Å

Solvent-accessible surface area (backbone atoms only — not comparable to full-atom values): 4422 Å² total; per-residue (Å²): 126,67,63,58,36,52,30,25,46,70,47,37,47,72,57,46,53,52,42,46,76,74,64,60,74,80,48,61,57,57,50,100,59,37,41,25,22,55,33,32,6,39,74,60,66,22,63,70,34,39,50,52,52,56,71,69,71,69,50,66,70,75,50,50,24,75,87,66,43,24,34,62,54,46,23,58,71,75,72,101